Protein AF-A0A528B6C9-F1 (afdb_monomer_lite)

Sequence (67 aa):
MACLGAMLKDAAANYLEGEPIDINEFMALTNAQRRLLADLGLERRALKDITPSLKDYAATKYAGAAS

Structure (mmCIF, N/CA/C/O backbone):
data_AF-A0A528B6C9-F1
#
_entry.id   AF-A0A528B6C9-F1
#
loop_
_atom_site.group_PDB
_atom_site.id
_atom_site.type_symbol
_atom_site.label_atom_id
_atom_site.label_alt_id
_atom_site.label_comp_id
_atom_site.label_asym_id
_atom_site.label_entity_id
_atom_site.label_seq_id
_atom_site.pdbx_PDB_ins_code
_atom_site.Cartn_x
_atom_site.Cartn_y
_atom_site.Cartn_z
_atom_site.occupancy
_atom_site.B_iso_or_equiv
_atom_site.auth_seq_id
_atom_site.auth_comp_id
_atom_site.auth_asym_id
_atom_site.auth_atom_id
_atom_site.pdbx_PDB_model_num
ATOM 1 N N . MET A 1 1 ? -11.351 -6.421 -4.817 1.00 61.31 1 MET A N 1
ATOM 2 C CA . MET A 1 1 ? -10.916 -5.011 -4.957 1.00 61.31 1 ME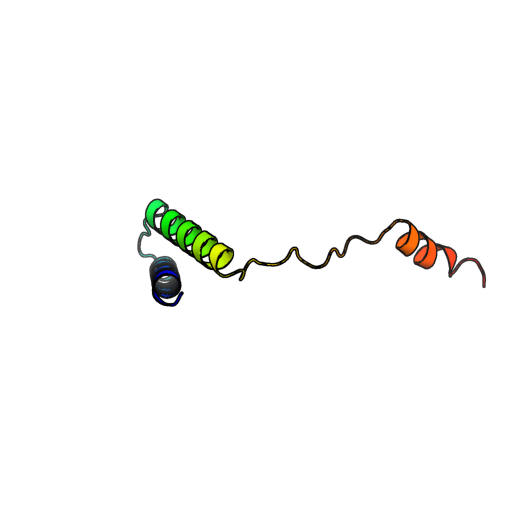T A CA 1
ATOM 3 C C . MET A 1 1 ? -11.588 -4.040 -3.987 1.00 61.31 1 MET A C 1
ATOM 5 O O . MET A 1 1 ? -10.884 -3.198 -3.454 1.00 61.31 1 MET A O 1
ATOM 9 N N . ALA A 1 2 ? -12.891 -4.142 -3.702 1.00 77.50 2 ALA A N 1
ATOM 10 C CA . ALA A 1 2 ? -13.565 -3.171 -2.827 1.00 77.50 2 ALA A CA 1
ATOM 11 C C . ALA A 1 2 ? -13.261 -3.333 -1.319 1.00 77.50 2 ALA A C 1
ATOM 13 O O . ALA A 1 2 ? -13.032 -2.340 -0.640 1.00 77.50 2 ALA A O 1
ATOM 14 N N . CYS A 1 3 ? -13.209 -4.569 -0.805 1.00 91.19 3 CYS A N 1
ATOM 15 C CA . CYS A 1 3 ? -13.120 -4.829 0.640 1.00 91.19 3 CYS A CA 1
ATOM 16 C C . CYS A 1 3 ? -11.779 -4.391 1.264 1.00 91.19 3 CYS A C 1
ATOM 18 O O . CYS A 1 3 ? -11.785 -3.550 2.154 1.00 91.19 3 CYS A O 1
ATOM 20 N N . LEU A 1 4 ? -10.632 -4.849 0.739 1.00 91.81 4 LEU A N 1
ATOM 21 C CA . LEU A 1 4 ? -9.306 -4.453 1.258 1.00 91.81 4 LEU A CA 1
ATOM 22 C C . LEU A 1 4 ? -9.088 -2.932 1.226 1.00 91.81 4 LEU A C 1
ATOM 24 O O . LEU A 1 4 ? -8.534 -2.360 2.157 1.00 91.81 4 LEU A O 1
ATOM 28 N N . GLY A 1 5 ? -9.554 -2.267 0.164 1.00 91.31 5 GLY A N 1
ATOM 29 C CA . GLY A 1 5 ? -9.473 -0.811 0.060 1.00 91.31 5 GLY A CA 1
ATOM 30 C C . GLY A 1 5 ? -10.385 -0.082 1.048 1.00 91.31 5 GLY A C 1
ATOM 31 O O . GLY A 1 5 ? -10.011 0.982 1.528 1.00 91.31 5 GLY A O 1
ATOM 32 N N . ALA A 1 6 ? -11.557 -0.640 1.365 1.00 94.62 6 ALA A N 1
ATOM 33 C CA . ALA A 1 6 ? -12.433 -0.104 2.404 1.00 94.62 6 ALA A CA 1
ATOM 34 C C . ALA A 1 6 ? -11.801 -0.259 3.795 1.00 94.62 6 ALA A C 1
ATOM 36 O O . ALA A 1 6 ? -11.748 0.718 4.528 1.00 94.62 6 ALA A O 1
ATOM 37 N N . MET A 1 7 ? -11.236 -1.431 4.107 1.00 94.88 7 MET A N 1
ATOM 38 C CA . MET A 1 7 ? -10.551 -1.683 5.383 1.00 94.88 7 MET A CA 1
ATOM 39 C C . MET A 1 7 ? -9.346 -0.757 5.586 1.00 94.88 7 MET A C 1
ATOM 41 O O . MET A 1 7 ? -9.162 -0.208 6.664 1.00 94.88 7 MET A O 1
ATOM 45 N N . LEU A 1 8 ? -8.548 -0.521 4.538 1.00 94.56 8 LEU A N 1
ATOM 46 C CA . LEU A 1 8 ? -7.426 0.422 4.609 1.00 94.56 8 LEU A CA 1
ATOM 47 C C . LEU A 1 8 ? -7.879 1.869 4.816 1.00 94.56 8 LEU A C 1
ATOM 49 O O . LEU A 1 8 ? -7.222 2.611 5.541 1.00 94.56 8 LEU A O 1
ATOM 53 N N . LYS A 1 9 ? -8.987 2.281 4.185 1.00 93.81 9 LYS A N 1
ATOM 54 C CA . LYS A 1 9 ? -9.566 3.615 4.404 1.00 93.81 9 LYS A CA 1
ATOM 55 C C . LYS A 1 9 ? -10.092 3.776 5.823 1.00 93.81 9 LYS A C 1
ATOM 57 O O . LYS A 1 9 ? -9.861 4.823 6.410 1.00 93.81 9 LYS A O 1
ATOM 62 N N . ASP A 1 10 ? -10.767 2.760 6.343 1.00 94.38 10 ASP A N 1
ATOM 63 C CA . ASP A 1 10 ? -11.299 2.747 7.704 1.00 94.38 10 ASP A CA 1
ATOM 64 C C . ASP A 1 10 ? -10.170 2.830 8.739 1.00 94.38 10 ASP A C 1
ATOM 66 O O . ASP A 1 10 ? -10.137 3.743 9.556 1.00 94.38 10 ASP A O 1
ATOM 70 N N . ALA A 1 11 ? -9.144 1.983 8.604 1.00 93.00 11 ALA A N 1
ATOM 71 C CA . ALA A 1 11 ? -7.962 2.028 9.463 1.00 93.00 11 ALA A CA 1
ATOM 72 C C . ALA A 1 11 ? -7.231 3.384 9.402 1.00 93.00 11 ALA A C 1
ATOM 74 O O . ALA A 1 11 ? -6.759 3.886 10.421 1.00 93.00 11 ALA A O 1
ATOM 75 N N . ALA A 1 12 ? -7.153 4.004 8.219 1.00 92.06 12 ALA A N 1
ATOM 76 C CA . ALA A 1 12 ? -6.573 5.336 8.066 1.00 92.06 12 ALA A CA 1
ATOM 77 C C . ALA A 1 12 ? -7.448 6.444 8.680 1.00 92.06 12 ALA A C 1
ATOM 79 O O . ALA A 1 12 ? -6.903 7.409 9.210 1.00 92.06 12 ALA A O 1
ATOM 80 N N . ALA A 1 13 ? -8.777 6.323 8.616 1.00 94.62 13 ALA A N 1
ATOM 81 C CA . ALA A 1 13 ? -9.698 7.260 9.256 1.00 94.62 13 ALA A CA 1
ATOM 82 C C . ALA A 1 13 ? -9.574 7.188 10.783 1.00 94.62 13 ALA A C 1
ATOM 84 O O . ALA A 1 13 ? -9.328 8.214 11.412 1.00 94.62 13 ALA A O 1
ATOM 85 N N . ASN A 1 14 ? -9.597 5.977 11.346 1.00 92.56 14 ASN A N 1
ATOM 86 C CA . ASN A 1 14 ? -9.413 5.744 12.781 1.00 92.56 14 ASN A CA 1
ATOM 87 C C . ASN A 1 14 ? -8.077 6.327 13.273 1.00 92.56 14 ASN A C 1
ATOM 89 O O . ASN A 1 14 ? -8.025 6.992 14.305 1.00 92.56 14 ASN A O 1
ATOM 93 N N . TYR A 1 15 ? -7.003 6.181 12.487 1.00 92.62 15 TYR A N 1
ATOM 94 C CA . TYR A 1 15 ? -5.715 6.791 12.823 1.00 92.62 15 TYR A CA 1
ATOM 95 C C . TYR A 1 15 ? -5.776 8.318 12.945 1.00 92.62 15 TYR A C 1
ATOM 97 O O . TYR A 1 15 ? -5.176 8.900 13.848 1.00 92.62 15 TYR A O 1
ATOM 105 N N . LEU A 1 16 ? -6.479 8.978 12.019 1.00 93.62 16 LEU A N 1
ATOM 106 C CA . LEU A 1 16 ? -6.621 10.435 12.006 1.00 93.62 16 LEU A CA 1
ATOM 107 C C . LEU A 1 16 ? -7.480 10.944 13.168 1.00 93.62 16 LEU A C 1
ATOM 109 O O . LEU A 1 16 ? -7.295 12.079 13.603 1.00 93.62 16 LEU A O 1
ATOM 113 N N . GLU A 1 17 ? -8.378 10.107 13.683 1.00 95.62 17 GLU A N 1
ATOM 114 C CA . GLU A 1 17 ? -9.171 10.378 14.886 1.00 95.62 17 GLU A CA 1
ATOM 115 C C . GLU A 1 17 ? -8.368 10.176 16.185 1.00 95.62 17 GLU A C 1
ATOM 117 O O . GLU A 1 17 ? -8.828 10.544 17.264 1.00 95.62 17 GLU A O 1
ATOM 122 N N . GLY A 1 18 ? -7.130 9.679 16.081 1.00 94.06 18 GLY A N 1
ATOM 123 C CA . GLY A 1 18 ? -6.238 9.433 17.212 1.00 94.06 18 GLY A CA 1
ATOM 124 C C . GLY A 1 18 ? -6.389 8.042 17.824 1.00 94.06 18 GLY A C 1
ATOM 125 O O . GLY A 1 18 ? -5.743 7.759 18.835 1.00 94.06 18 GLY A O 1
ATOM 126 N N . GLU A 1 19 ? -7.196 7.170 17.216 1.00 93.25 19 GLU A N 1
ATOM 127 C CA . GLU A 1 19 ? -7.324 5.785 17.650 1.0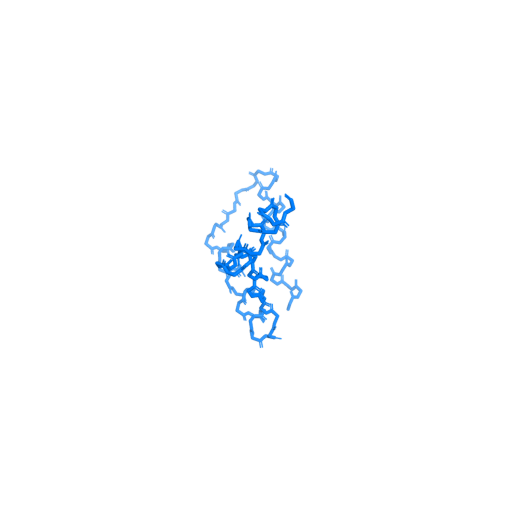0 93.25 19 GLU A CA 1
ATOM 128 C C . GLU A 1 19 ? -6.057 4.986 17.297 1.00 93.25 19 GLU A C 1
ATOM 130 O O . GLU A 1 19 ? -5.424 5.202 16.252 1.00 93.25 19 GLU A O 1
ATOM 135 N N . PRO A 1 20 ? -5.648 4.047 18.167 1.00 91.12 20 PRO A N 1
ATOM 136 C CA . PRO A 1 20 ? -4.498 3.207 17.905 1.00 91.12 20 PRO A CA 1
ATOM 137 C C . PRO A 1 20 ? -4.784 2.278 16.722 1.00 91.12 20 PRO A C 1
ATOM 139 O O . PRO A 1 20 ? -5.826 1.628 16.655 1.00 91.12 20 PRO A O 1
ATOM 142 N N . ILE A 1 21 ? -3.819 2.172 15.810 1.00 91.62 21 ILE A N 1
ATOM 143 C CA . ILE A 1 21 ? -3.879 1.233 14.684 1.00 91.62 21 ILE A CA 1
ATOM 144 C C . ILE A 1 21 ? -2.930 0.073 14.939 1.00 91.62 21 ILE A C 1
ATOM 146 O O . ILE A 1 21 ? -1.798 0.277 15.390 1.00 91.62 21 ILE A O 1
ATOM 150 N N . ASP A 1 22 ? -3.338 -1.132 14.550 1.00 92.62 22 ASP A N 1
ATOM 151 C CA . ASP A 1 22 ? -2.395 -2.234 14.402 1.00 92.62 22 ASP A CA 1
ATOM 152 C C . ASP A 1 22 ? -1.606 -2.061 13.095 1.00 92.62 22 ASP A C 1
ATOM 154 O O . ASP A 1 22 ? -2.101 -2.275 11.985 1.00 92.62 22 ASP A O 1
ATOM 158 N N . ILE A 1 23 ? -0.342 -1.662 13.233 1.00 90.75 23 ILE A N 1
ATOM 159 C CA . ILE A 1 23 ? 0.571 -1.461 12.104 1.00 90.75 23 ILE A CA 1
ATOM 160 C C . ILE A 1 23 ? 0.799 -2.773 11.338 1.00 90.75 23 ILE A C 1
ATOM 162 O O . ILE A 1 23 ? 0.949 -2.745 10.115 1.00 90.75 23 ILE A O 1
ATOM 166 N N . ASN A 1 24 ? 0.812 -3.924 12.016 1.00 94.81 24 ASN A N 1
ATOM 167 C CA . ASN A 1 24 ? 1.012 -5.213 11.355 1.00 94.81 24 ASN A CA 1
ATOM 168 C C . ASN A 1 24 ? -0.186 -5.560 10.478 1.00 94.81 24 ASN A C 1
ATOM 170 O O . ASN A 1 24 ? -0.002 -5.958 9.325 1.00 94.81 24 ASN A O 1
ATOM 174 N N . GLU A 1 25 ? -1.399 -5.361 10.994 1.00 91.81 25 GLU A N 1
ATOM 175 C CA . GLU A 1 25 ? -2.625 -5.557 10.223 1.00 91.81 25 GLU A CA 1
ATOM 176 C C . GLU A 1 25 ? -2.674 -4.596 9.030 1.00 91.81 25 GLU A C 1
ATOM 178 O O . GLU A 1 25 ? -2.879 -5.020 7.889 1.00 91.81 25 GLU A O 1
ATOM 183 N N . PHE A 1 26 ? -2.376 -3.316 9.257 1.00 93.12 26 PHE A N 1
ATOM 184 C CA . PHE A 1 26 ? -2.348 -2.306 8.204 1.00 93.12 26 PHE A CA 1
ATOM 185 C C . PHE A 1 26 ? -1.351 -2.655 7.085 1.00 93.12 26 PHE A C 1
ATOM 187 O O . PHE A 1 26 ? -1.667 -2.570 5.890 1.00 93.12 26 PHE A O 1
ATOM 194 N N . MET A 1 27 ? -0.147 -3.110 7.447 1.00 94.56 27 MET A N 1
ATOM 195 C CA . MET A 1 27 ? 0.854 -3.565 6.480 1.00 94.56 27 MET A CA 1
ATOM 196 C C .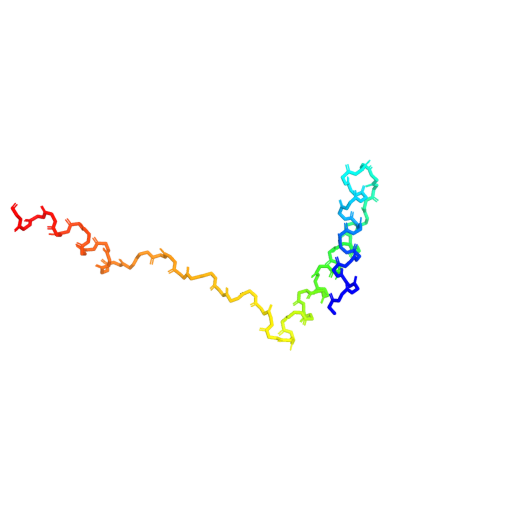 ME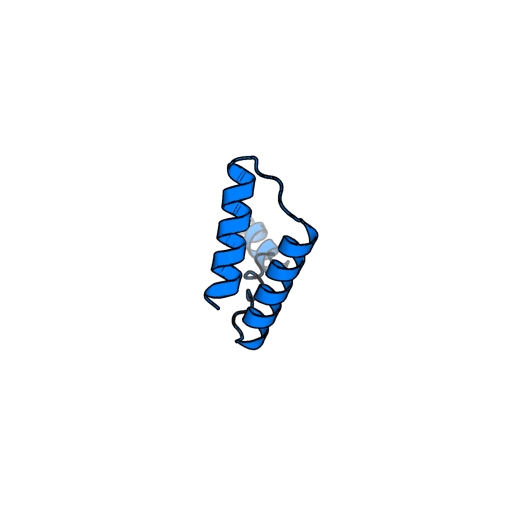T A 1 27 ? 0.422 -4.842 5.753 1.00 94.56 27 MET A C 1
ATOM 198 O O . MET A 1 27 ? 0.649 -4.964 4.545 1.00 94.56 27 MET A O 1
ATOM 202 N N . ALA A 1 28 ? -0.208 -5.791 6.448 1.00 95.38 28 ALA A N 1
ATOM 203 C CA . ALA A 1 28 ? -0.724 -7.012 5.838 1.00 95.38 28 ALA A CA 1
ATOM 204 C C . ALA A 1 28 ? -1.806 -6.697 4.793 1.00 95.38 28 ALA A C 1
ATOM 206 O O . ALA A 1 28 ? -1.715 -7.173 3.656 1.00 95.38 28 ALA A O 1
ATOM 207 N N . LEU A 1 29 ? -2.764 -5.829 5.132 1.00 94.38 29 LEU A N 1
ATOM 208 C CA . LEU A 1 29 ? -3.823 -5.367 4.230 1.00 94.38 29 LEU A CA 1
ATOM 209 C C . LEU A 1 29 ? -3.254 -4.635 3.009 1.00 94.38 29 LEU A C 1
ATOM 211 O O . LEU A 1 29 ? -3.653 -4.919 1.876 1.00 94.38 29 LEU A O 1
ATOM 215 N N . THR A 1 30 ? -2.273 -3.753 3.215 1.00 93.50 30 THR A N 1
ATOM 216 C CA . THR A 1 30 ? -1.602 -3.013 2.133 1.00 93.50 30 THR A CA 1
ATOM 217 C C . THR A 1 30 ? -0.907 -3.961 1.154 1.00 93.50 30 THR A C 1
ATOM 219 O O . THR A 1 30 ? -1.057 -3.844 -0.066 1.00 93.50 30 THR A O 1
ATOM 222 N N . ASN A 1 31 ? -0.174 -4.948 1.672 1.00 93.94 31 ASN A N 1
ATOM 223 C CA . ASN A 1 31 ? 0.529 -5.929 0.849 1.00 93.94 31 ASN A CA 1
ATOM 224 C C . ASN A 1 31 ? -0.434 -6.864 0.109 1.00 93.94 31 ASN A C 1
ATOM 226 O O . ASN A 1 31 ? -0.217 -7.158 -1.070 1.00 93.94 31 ASN A O 1
ATOM 230 N N . ALA A 1 32 ? -1.512 -7.298 0.766 1.00 93.81 32 ALA A N 1
ATOM 231 C CA . ALA A 1 32 ? -2.562 -8.092 0.139 1.00 93.81 32 ALA A CA 1
ATOM 232 C C . ALA A 1 32 ? -3.238 -7.317 -1.003 1.00 93.81 32 ALA A C 1
ATOM 234 O O . ALA A 1 32 ? -3.403 -7.857 -2.097 1.00 93.81 32 ALA A O 1
ATOM 235 N N . GLN A 1 33 ? -3.555 -6.034 -0.793 1.00 93.19 33 GLN A N 1
ATOM 236 C CA . GLN A 1 33 ? -4.149 -5.188 -1.827 1.00 93.19 33 GLN A CA 1
ATOM 237 C C . GLN A 1 33 ? -3.198 -4.992 -3.012 1.00 93.19 33 GLN A C 1
ATOM 239 O O . GLN A 1 33 ? -3.631 -5.099 -4.159 1.00 93.19 33 GLN A O 1
ATOM 244 N N . ARG A 1 34 ? -1.904 -4.757 -2.756 1.00 90.94 34 ARG A N 1
ATOM 245 C CA . ARG A 1 34 ? -0.886 -4.632 -3.809 1.00 90.94 34 ARG A CA 1
ATOM 246 C C . ARG A 1 34 ? -0.784 -5.895 -4.664 1.00 90.94 34 ARG A C 1
ATOM 248 O O . ARG A 1 34 ? -0.750 -5.775 -5.883 1.00 90.94 34 ARG A O 1
ATOM 255 N N . ARG A 1 35 ? -0.724 -7.080 -4.046 1.00 91.81 35 ARG A N 1
ATOM 256 C CA . ARG A 1 35 ? -0.648 -8.361 -4.773 1.00 91.81 35 ARG A CA 1
ATOM 257 C C . ARG A 1 35 ? -1.895 -8.585 -5.619 1.00 91.81 35 ARG A C 1
ATOM 259 O O . ARG A 1 35 ? -1.778 -8.837 -6.804 1.00 91.81 35 ARG A O 1
ATOM 266 N N . LEU A 1 36 ? -3.073 -8.344 -5.046 1.00 91.06 36 LEU A N 1
ATOM 267 C CA . LEU A 1 36 ? -4.337 -8.476 -5.768 1.00 91.06 36 LEU A CA 1
ATOM 268 C C . LEU A 1 36 ? -4.420 -7.493 -6.955 1.00 91.06 36 LEU A C 1
ATOM 270 O O . LEU A 1 36 ? -4.935 -7.843 -8.011 1.00 91.06 36 LEU A O 1
ATOM 274 N N . LEU A 1 37 ? -3.895 -6.268 -6.816 1.00 89.62 37 LEU A N 1
ATOM 275 C CA . LEU A 1 37 ? -3.785 -5.300 -7.922 1.00 89.62 37 LEU A CA 1
ATOM 276 C C . LEU A 1 37 ? -2.826 -5.786 -9.007 1.00 89.62 37 LEU A C 1
ATOM 278 O O . LEU A 1 37 ? -3.157 -5.684 -10.187 1.00 89.62 37 LEU A O 1
ATOM 282 N N . ALA A 1 38 ? -1.682 -6.336 -8.608 1.00 89.62 38 ALA A N 1
ATOM 283 C CA . ALA A 1 38 ? -0.706 -6.907 -9.523 1.00 89.62 38 ALA A CA 1
ATOM 284 C C . ALA A 1 38 ? -1.268 -8.101 -10.303 1.00 89.62 38 ALA A C 1
ATOM 286 O O . ALA A 1 38 ? -1.161 -8.129 -11.527 1.00 89.62 38 ALA A O 1
ATOM 287 N N . ASP A 1 39 ? -1.970 -9.012 -9.627 1.00 90.00 39 ASP A N 1
ATOM 288 C CA . ASP A 1 39 ? -2.597 -10.186 -10.243 1.00 90.00 39 ASP A CA 1
ATOM 289 C C . ASP A 1 39 ? -3.660 -9.798 -11.287 1.00 90.00 39 ASP A C 1
ATOM 291 O O . ASP A 1 39 ? -3.849 -10.495 -12.281 1.00 90.00 39 ASP A O 1
ATOM 295 N N . LEU A 1 40 ? -4.335 -8.656 -11.102 1.00 88.38 40 LEU A N 1
ATOM 296 C CA . LEU A 1 40 ? -5.274 -8.099 -12.086 1.00 88.38 40 LEU A CA 1
ATOM 297 C C . LEU A 1 40 ? -4.597 -7.276 -13.197 1.00 88.38 40 LEU A C 1
ATOM 299 O O . LEU A 1 40 ? -5.288 -6.712 -14.045 1.00 88.38 40 LEU A O 1
ATOM 303 N N . GLY A 1 41 ? -3.269 -7.147 -13.187 1.00 85.00 41 GLY A N 1
ATOM 304 C CA . GLY A 1 41 ? -2.521 -6.306 -14.125 1.00 85.00 41 GLY A CA 1
ATOM 305 C C . GLY A 1 41 ? -2.696 -4.801 -13.890 1.00 85.00 41 GLY A C 1
ATOM 306 O O . GLY A 1 41 ? -2.294 -3.988 -14.724 1.00 85.00 41 GLY A O 1
ATOM 307 N N . LEU A 1 42 ? -3.274 -4.409 -12.750 1.00 82.94 42 LEU A N 1
ATOM 308 C CA . LEU A 1 42 ? -3.430 -3.023 -12.298 1.00 82.94 42 LEU A CA 1
ATOM 309 C C . LEU A 1 42 ? -2.195 -2.560 -11.515 1.00 82.94 42 LEU A C 1
ATOM 311 O O . LEU A 1 42 ? -2.293 -1.867 -10.500 1.00 82.94 42 LEU A O 1
ATOM 315 N N . GLU A 1 43 ? -1.012 -2.953 -11.977 1.00 73.81 43 GLU A N 1
ATOM 316 C CA . GLU A 1 43 ? 0.230 -2.446 -11.423 1.00 73.81 43 GLU A CA 1
ATOM 317 C C . GLU A 1 43 ? 0.380 -0.966 -11.764 1.00 73.81 43 GLU A C 1
ATOM 319 O O . GLU A 1 43 ? 0.061 -0.510 -12.870 1.00 73.81 43 GLU A O 1
ATOM 324 N N . ARG A 1 44 ? 0.916 -0.197 -10.813 1.00 64.50 44 ARG A N 1
ATOM 325 C CA . ARG A 1 44 ? 1.416 1.143 -11.104 1.00 64.50 44 ARG A CA 1
ATOM 326 C C . ARG A 1 44 ? 2.551 0.973 -12.113 1.00 64.50 44 ARG A C 1
ATOM 328 O O . ARG A 1 44 ? 3.674 0.674 -11.716 1.00 64.50 44 ARG A O 1
ATOM 335 N N . ARG A 1 45 ? 2.247 1.120 -13.411 1.00 66.19 45 ARG A N 1
ATOM 336 C CA . ARG A 1 45 ? 3.262 1.144 -14.473 1.00 66.19 45 ARG A CA 1
ATOM 337 C C . ARG A 1 45 ? 4.332 2.130 -14.035 1.00 66.19 45 ARG A C 1
ATOM 339 O O . ARG A 1 45 ? 3.976 3.204 -13.535 1.00 66.19 45 ARG A O 1
ATOM 346 N N . ALA A 1 46 ? 5.598 1.730 -14.162 1.00 61.38 46 ALA A N 1
ATOM 347 C CA . ALA A 1 46 ? 6.739 2.586 -13.870 1.00 61.38 46 ALA A CA 1
ATOM 348 C C . ALA A 1 46 ? 6.412 4.006 -14.346 1.00 61.38 46 ALA A C 1
ATOM 350 O O . ALA A 1 46 ? 5.987 4.188 -15.493 1.00 61.38 46 ALA A O 1
ATOM 351 N N . LEU A 1 47 ? 6.478 4.972 -13.422 1.00 65.94 47 LEU A N 1
ATOM 352 C CA . LEU A 1 47 ? 6.271 6.383 -13.739 1.00 65.94 47 LEU A CA 1
ATOM 353 C C . LEU A 1 47 ? 7.070 6.674 -15.008 1.00 65.94 47 LEU A C 1
ATOM 355 O O . LEU A 1 47 ? 8.207 6.211 -15.104 1.00 65.94 47 LEU A O 1
ATOM 359 N N . LYS A 1 48 ? 6.456 7.359 -15.984 1.00 68.94 48 LYS A N 1
ATOM 360 C CA . LYS A 1 48 ? 7.130 7.740 -17.231 1.00 68.94 48 LYS A CA 1
ATOM 361 C C . LYS A 1 48 ? 8.528 8.226 -16.863 1.00 68.94 48 LYS A C 1
ATOM 363 O O . LYS A 1 48 ? 8.629 9.151 -16.060 1.00 68.94 48 LYS A O 1
ATOM 368 N N . ASP A 1 49 ? 9.559 7.572 -17.389 1.00 74.00 49 ASP A N 1
ATOM 369 C CA . ASP A 1 49 ? 10.933 7.969 -17.117 1.00 74.00 49 ASP A CA 1
ATOM 370 C C . ASP A 1 49 ? 11.099 9.414 -17.595 1.00 74.00 49 ASP A C 1
ATOM 372 O O . ASP A 1 49 ? 10.973 9.716 -18.784 1.00 74.00 49 ASP A O 1
ATOM 376 N N . ILE A 1 50 ? 11.234 10.322 -16.630 1.00 77.69 50 ILE A N 1
ATOM 377 C CA . ILE A 1 50 ? 11.424 11.754 -16.858 1.00 77.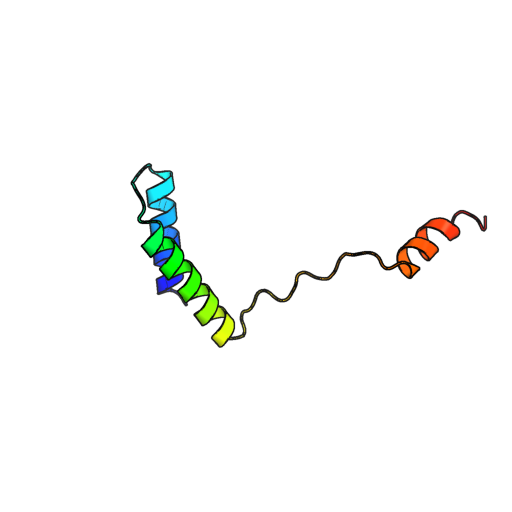69 50 ILE A CA 1
ATOM 378 C C . ILE A 1 50 ? 12.908 12.117 -16.855 1.00 77.69 50 ILE A C 1
ATOM 380 O O . ILE A 1 50 ? 13.230 13.299 -16.940 1.00 77.69 50 ILE A O 1
ATOM 384 N N . THR A 1 51 ? 13.806 11.136 -16.725 1.00 83.75 51 THR A N 1
ATOM 385 C CA . THR A 1 51 ? 15.247 11.369 -16.733 1.00 83.75 51 THR A CA 1
ATOM 386 C C . THR A 1 51 ? 15.647 11.842 -18.131 1.00 83.75 51 THR A C 1
ATOM 388 O O . THR A 1 51 ? 15.545 11.066 -19.084 1.00 83.75 51 THR A O 1
ATOM 391 N N . PRO A 1 52 ? 16.081 13.104 -18.302 1.00 82.88 52 PRO A N 1
ATOM 392 C CA . PRO A 1 52 ? 16.530 13.577 -19.601 1.00 82.88 52 PRO A CA 1
ATOM 393 C C . PRO A 1 52 ? 17.782 12.796 -19.999 1.00 82.88 52 PRO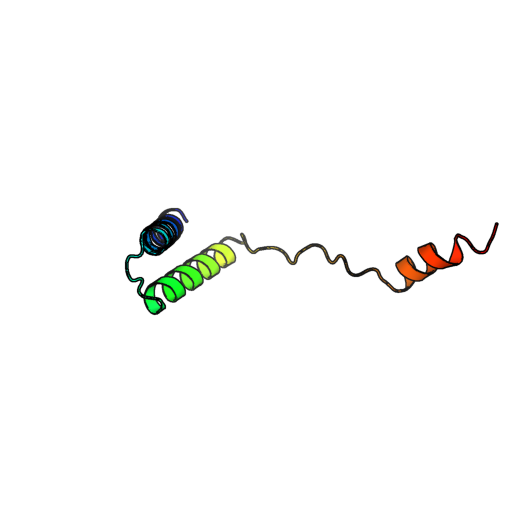 A C 1
ATOM 395 O O . PRO A 1 52 ? 18.734 12.675 -19.223 1.00 82.88 52 PRO A O 1
ATOM 398 N N . SER A 1 53 ? 17.792 12.255 -21.213 1.00 84.19 53 SER A N 1
ATOM 399 C CA . SER A 1 53 ? 18.971 11.581 -21.738 1.00 84.19 53 SER A CA 1
ATOM 400 C C . SER A 1 53 ? 20.076 12.599 -22.040 1.00 84.19 53 SER A C 1
ATOM 402 O O . SER A 1 53 ? 19.831 13.794 -22.221 1.00 84.19 53 SER A O 1
ATOM 404 N N . LEU A 1 54 ? 21.320 12.129 -22.177 1.00 83.12 54 LEU A N 1
ATOM 405 C CA . LEU A 1 54 ? 22.429 12.985 -22.622 1.00 83.12 54 LEU A CA 1
ATOM 406 C C . LEU A 1 54 ? 22.147 13.642 -23.986 1.00 83.12 54 LEU A C 1
ATOM 408 O O . LEU A 1 54 ? 22.625 14.746 -24.241 1.00 83.12 54 LEU A O 1
ATOM 412 N N . LYS A 1 55 ? 21.344 12.992 -24.844 1.00 79.81 55 LYS A N 1
ATOM 413 C CA . LYS A 1 55 ? 20.898 13.561 -26.122 1.00 79.81 55 LYS A CA 1
ATOM 414 C C . LYS A 1 55 ? 19.953 14.747 -25.908 1.00 79.81 55 LYS A C 1
ATOM 416 O O . LYS A 1 55 ? 20.136 15.774 -26.555 1.00 79.81 55 LYS A O 1
ATOM 421 N N . ASP A 1 56 ? 19.015 14.636 -24.967 1.00 79.94 56 ASP A N 1
ATOM 422 C CA . ASP A 1 56 ? 18.076 15.715 -24.619 1.00 79.94 56 ASP A CA 1
ATOM 423 C C . ASP A 1 56 ? 18.811 16.914 -23.997 1.00 79.94 56 ASP A C 1
ATOM 425 O O . ASP A 1 56 ? 18.529 18.074 -24.312 1.00 79.94 56 ASP A O 1
ATOM 429 N N . TYR A 1 57 ? 19.822 16.638 -23.166 1.00 78.19 57 TYR A N 1
ATOM 430 C CA . TYR A 1 57 ? 20.692 17.665 -22.592 1.00 78.19 57 TYR A CA 1
ATOM 431 C C . TYR A 1 57 ? 21.530 18.384 -23.661 1.00 78.19 57 TYR A C 1
ATOM 433 O O . TYR A 1 57 ? 21.627 19.613 -23.649 1.00 78.19 57 TYR A O 1
ATOM 441 N N . ALA A 1 58 ? 22.106 17.642 -24.614 1.00 82.25 58 ALA A N 1
ATOM 442 C CA . ALA A 1 58 ? 22.878 18.218 -25.712 1.00 82.25 58 ALA A CA 1
ATOM 443 C C . ALA A 1 58 ? 22.003 19.095 -26.623 1.00 82.25 58 ALA A C 1
ATOM 445 O O . ALA A 1 58 ? 22.387 20.218 -26.945 1.00 82.25 58 ALA A O 1
ATOM 446 N N . ALA A 1 59 ? 20.802 18.632 -26.977 1.00 78.62 59 ALA A N 1
ATOM 447 C CA . ALA A 1 59 ? 19.860 19.412 -27.776 1.00 78.62 59 ALA A CA 1
ATOM 448 C C . ALA A 1 59 ? 19.470 20.727 -27.080 1.00 78.62 59 ALA A C 1
ATOM 450 O O . ALA A 1 59 ? 19.438 21.774 -27.716 1.00 78.62 59 ALA A O 1
ATOM 451 N N . THR A 1 60 ? 19.256 20.698 -25.763 1.00 73.88 60 THR A N 1
ATOM 452 C CA . THR A 1 60 ? 18.872 21.890 -24.991 1.00 73.88 60 THR A CA 1
ATOM 453 C C . THR A 1 60 ? 20.030 22.884 -24.826 1.00 73.88 60 THR A C 1
ATOM 455 O O . THR A 1 60 ? 19.825 24.091 -24.922 1.00 73.88 60 THR A O 1
ATOM 458 N N . LYS A 1 61 ? 21.260 22.403 -24.589 1.00 69.50 61 LYS A N 1
ATOM 459 C CA . LYS A 1 61 ? 22.421 23.264 -24.295 1.00 69.50 61 LYS A CA 1
ATOM 460 C C . LYS A 1 61 ? 23.098 23.837 -25.541 1.00 69.50 61 LYS A C 1
ATOM 462 O O . LYS A 1 61 ? 23.603 24.954 -25.490 1.00 69.50 61 LYS A O 1
ATOM 467 N N . TYR A 1 62 ? 23.119 23.094 -26.646 1.00 64.00 62 TYR A N 1
ATOM 468 C CA . TYR A 1 62 ? 23.800 23.521 -27.873 1.00 64.00 62 TYR A CA 1
ATOM 469 C C . TYR A 1 62 ? 22.877 24.212 -28.886 1.00 64.00 62 TYR A C 1
ATOM 471 O O . TYR A 1 62 ? 23.382 24.882 -29.782 1.00 64.00 62 TYR A O 1
ATOM 479 N N . ALA A 1 63 ? 21.549 24.148 -28.724 1.00 59.41 63 ALA A N 1
ATOM 480 C CA . ALA A 1 63 ? 20.616 24.911 -29.563 1.00 59.41 63 ALA A CA 1
ATOM 481 C C . ALA A 1 63 ? 20.746 26.439 -29.396 1.00 59.41 63 ALA A C 1
ATOM 483 O O . ALA A 1 63 ? 20.434 27.172 -30.326 1.00 59.41 63 ALA A O 1
ATOM 484 N N . GLY A 1 64 ? 21.242 26.924 -28.250 1.00 56.38 64 GLY A N 1
ATOM 485 C CA . GLY A 1 64 ? 21.514 28.351 -28.017 1.00 56.38 64 GLY A CA 1
ATOM 486 C C . GLY A 1 64 ? 22.922 28.819 -28.406 1.00 56.38 64 GLY A C 1
ATOM 487 O O . GLY A 1 64 ? 23.223 29.995 -28.258 1.00 56.38 64 GLY A O 1
ATOM 488 N N . ALA A 1 65 ? 23.800 27.919 -28.862 1.00 54.34 65 ALA A N 1
ATOM 489 C CA . ALA A 1 65 ? 25.189 28.239 -29.213 1.00 54.34 65 ALA A CA 1
ATOM 490 C C . ALA A 1 65 ? 25.419 28.387 -30.732 1.00 54.34 65 ALA A C 1
ATOM 492 O O . ALA A 1 65 ? 26.548 28.619 -31.157 1.00 54.34 65 ALA A O 1
ATOM 493 N N . ALA A 1 66 ? 24.367 28.222 -31.542 1.00 53.78 66 ALA A N 1
ATOM 494 C CA . ALA A 1 66 ? 24.406 28.290 -33.006 1.00 53.78 66 ALA A CA 1
ATOM 495 C C . ALA A 1 66 ? 23.645 29.502 -33.588 1.00 53.78 66 ALA A C 1
ATOM 497 O O . ALA A 1 66 ? 23.330 29.507 -34.778 1.00 53.78 66 ALA A O 1
ATOM 498 N N . SER A 1 67 ? 23.345 30.509 -32.762 1.00 44.88 67 SER A N 1
ATOM 499 C CA . SER A 1 67 ? 22.722 31.785 -33.147 1.00 44.88 67 SER A CA 1
ATOM 500 C C . SER A 1 67 ? 23.632 32.959 -32.831 1.00 44.88 67 SER A C 1
ATOM 502 O O . SER A 1 67 ? 24.157 32.958 -31.695 1.00 44.88 67 SER A O 1
#

pLDDT: mean 83.46, std 12.85, range [44.88, 95.62]

Foldseek 3Di:
DPPLVVVLVVLVVCVVVVHDHDPVVNVVSVVVVQVVCVVVVVHPPPDPPPPQDPVNVCCVPCVVVPD

Radius of gyration: 21.87 Å; chains: 1; bounding box: 39×42×51 Å

Secondary structure (DSSP, 8-state):
-HHHHHHHHHHHHHHHTT----HHHHHHHHHHHHHHHHHTT------------HHHHHHHHHTTS--